Protein AF-A0A9W8Q076-F1 (afdb_monomer_lite)

Structure (mmCIF, N/CA/C/O backbone):
data_AF-A0A9W8Q076-F1
#
_entry.id   AF-A0A9W8Q076-F1
#
loop_
_atom_site.group_PDB
_atom_site.id
_atom_site.type_symbol
_atom_site.label_atom_id
_atom_site.label_alt_id
_atom_site.label_comp_id
_atom_site.label_asym_id
_atom_site.label_entity_id
_atom_site.label_seq_id
_atom_site.pdbx_PDB_ins_code
_atom_site.Cartn_x
_atom_site.Cartn_y
_atom_site.Cartn_z
_atom_site.occupancy
_atom_site.B_iso_or_equiv
_atom_site.auth_seq_id
_atom_site.auth_comp_id
_atom_site.auth_asym_id
_atom_site.auth_atom_id
_atom_site.pdbx_PDB_model_num
ATOM 1 N N . MET A 1 1 ? -6.983 -4.276 9.189 1.00 88.88 1 MET A N 1
ATOM 2 C CA . MET A 1 1 ? -6.551 -3.924 7.811 1.00 88.88 1 MET A CA 1
ATOM 3 C C . MET A 1 1 ? -5.677 -5.028 7.233 1.00 88.88 1 MET A C 1
ATOM 5 O O . MET A 1 1 ? -4.950 -5.669 7.991 1.00 88.88 1 MET A O 1
ATOM 9 N N . LYS A 1 2 ? -5.691 -5.259 5.913 1.00 92.00 2 LYS A N 1
ATOM 10 C CA . LYS A 1 2 ? -4.722 -6.145 5.235 1.00 92.00 2 LYS A CA 1
ATOM 11 C C . LYS A 1 2 ? -4.078 -5.446 4.044 1.00 92.00 2 LYS A C 1
ATOM 13 O O . LYS A 1 2 ? -4.723 -4.653 3.372 1.00 92.00 2 LYS A O 1
ATOM 18 N N . VAL A 1 3 ? -2.815 -5.765 3.772 1.00 94.62 3 VAL A N 1
ATOM 19 C CA . VAL A 1 3 ? -2.086 -5.225 2.619 1.00 94.62 3 VAL A CA 1
ATOM 20 C C . VAL A 1 3 ? -1.348 -6.355 1.912 1.00 94.62 3 VAL A C 1
ATOM 22 O O . VAL A 1 3 ? -0.629 -7.117 2.557 1.00 94.62 3 VAL A O 1
ATOM 25 N N . ILE A 1 4 ? -1.518 -6.457 0.594 1.00 94.94 4 ILE A N 1
ATOM 26 C CA . ILE A 1 4 ? -0.688 -7.307 -0.266 1.00 94.94 4 ILE A CA 1
ATOM 27 C C . ILE A 1 4 ? 0.367 -6.413 -0.908 1.00 94.94 4 ILE A C 1
ATOM 29 O O . ILE A 1 4 ? 0.030 -5.452 -1.596 1.00 94.94 4 ILE A O 1
ATOM 33 N N . LEU A 1 5 ? 1.640 -6.729 -0.678 1.00 94.62 5 LEU A N 1
ATOM 34 C CA . LEU A 1 5 ? 2.761 -6.003 -1.265 1.00 94.62 5 LEU A CA 1
ATOM 35 C C . LEU A 1 5 ? 3.329 -6.767 -2.453 1.00 94.62 5 LEU A C 1
ATOM 37 O O . LEU A 1 5 ? 3.560 -7.974 -2.375 1.00 94.62 5 LEU A O 1
ATOM 41 N N . GLN A 1 6 ? 3.617 -6.043 -3.527 1.00 94.25 6 GLN A N 1
ATOM 42 C CA . GLN A 1 6 ? 4.333 -6.552 -4.686 1.00 94.25 6 GLN A CA 1
ATOM 43 C C . GLN A 1 6 ? 5.577 -5.709 -4.927 1.00 94.25 6 GLN A C 1
ATOM 45 O O . GLN A 1 6 ? 5.493 -4.494 -5.100 1.00 94.25 6 GLN A O 1
ATOM 50 N N . ARG A 1 7 ? 6.741 -6.359 -4.970 1.00 94.38 7 ARG A N 1
ATOM 51 C CA . ARG A 1 7 ? 7.975 -5.725 -5.436 1.00 94.38 7 ARG A CA 1
ATOM 52 C C . ARG A 1 7 ? 7.900 -5.595 -6.952 1.00 94.38 7 ARG A C 1
ATOM 54 O O . ARG A 1 7 ? 7.726 -6.599 -7.640 1.00 94.38 7 ARG A O 1
ATOM 61 N N . VAL A 1 8 ? 8.045 -4.379 -7.459 1.00 94.44 8 VAL A N 1
ATOM 62 C CA . VAL A 1 8 ? 7.856 -4.074 -8.880 1.00 94.44 8 VAL A CA 1
ATOM 63 C C . VAL A 1 8 ? 9.048 -3.314 -9.448 1.00 94.44 8 VAL A C 1
ATOM 65 O O . VAL A 1 8 ? 9.724 -2.562 -8.743 1.00 94.44 8 VAL A O 1
ATOM 68 N N . LEU A 1 9 ? 9.305 -3.505 -10.744 1.00 94.56 9 LEU A N 1
ATOM 69 C CA . LEU A 1 9 ? 10.214 -2.641 -11.506 1.00 94.56 9 LEU A CA 1
ATOM 70 C C . LEU A 1 9 ? 9.520 -1.341 -11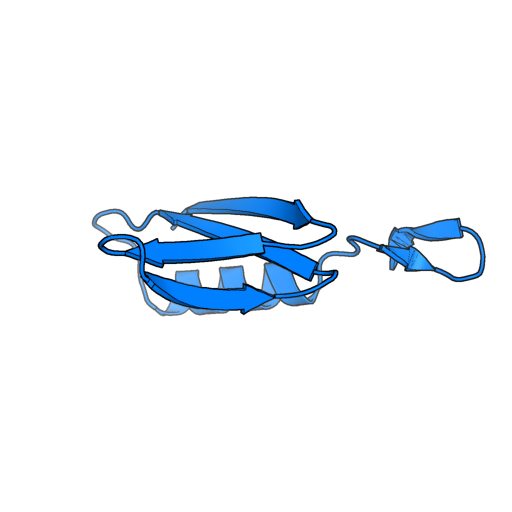.936 1.00 94.56 9 LEU A C 1
ATOM 72 O O . LEU A 1 9 ? 10.178 -0.319 -12.086 1.00 94.56 9 LEU A O 1
ATOM 76 N N . SER A 1 10 ? 8.204 -1.393 -12.129 1.00 96.94 10 SER A N 1
ATOM 77 C CA . SER A 1 10 ? 7.323 -0.244 -12.333 1.00 96.94 10 SER A CA 1
ATOM 78 C C . SER A 1 10 ? 5.873 -0.650 -12.059 1.00 96.94 10 SER A C 1
ATOM 80 O O . SER A 1 10 ? 5.536 -1.835 -12.127 1.00 96.94 10 SER A O 1
ATOM 82 N N . ALA A 1 11 ? 5.020 0.322 -11.746 1.00 97.62 11 ALA A N 1
ATOM 83 C CA . ALA A 1 11 ? 3.570 0.149 -11.674 1.00 97.62 11 ALA A CA 1
ATOM 84 C C . ALA A 1 1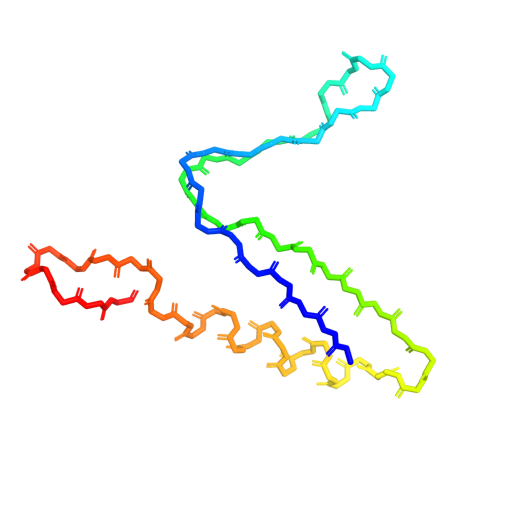1 ? 2.866 1.452 -12.071 1.00 97.62 11 ALA A C 1
ATOM 86 O O . ALA A 1 11 ? 3.433 2.534 -11.918 1.00 97.62 11 ALA A O 1
ATOM 87 N N . SER A 1 12 ? 1.634 1.362 -12.565 1.00 97.62 12 SER A N 1
ATOM 88 C CA . SER A 1 12 ? 0.828 2.525 -12.939 1.00 97.62 12 SER A CA 1
ATOM 89 C C . SER A 1 12 ? -0.658 2.295 -12.689 1.00 97.62 12 SER A C 1
ATOM 91 O O . SER A 1 12 ? -1.129 1.158 -12.621 1.00 97.62 12 SER A O 1
ATOM 93 N N . VAL A 1 13 ? -1.395 3.395 -12.547 1.00 97.50 13 VAL A N 1
ATOM 94 C CA . VAL A 1 13 ? -2.856 3.421 -12.445 1.00 97.50 13 VAL A CA 1
ATOM 95 C C . VAL A 1 13 ? -3.396 4.191 -13.640 1.00 97.50 13 VAL A C 1
ATOM 97 O O . VAL A 1 13 ? -2.956 5.303 -13.926 1.00 97.50 13 VAL A O 1
ATOM 100 N N . THR A 1 14 ? -4.343 3.586 -14.350 1.00 97.88 14 THR A N 1
ATOM 101 C CA . THR A 1 14 ? -4.996 4.164 -15.530 1.00 97.88 14 THR A CA 1
ATOM 102 C C . THR A 1 14 ? -6.504 4.138 -15.317 1.00 97.88 14 THR A C 1
ATOM 104 O O . THR A 1 14 ? -7.042 3.105 -14.919 1.00 97.88 14 THR A O 1
ATOM 107 N N . VAL A 1 15 ? -7.178 5.253 -15.589 1.00 98.06 15 VAL A N 1
ATOM 108 C CA . VAL A 1 15 ? -8.641 5.390 -15.532 1.00 98.06 15 VAL A CA 1
ATOM 109 C C . VAL A 1 15 ? -9.089 5.963 -16.870 1.00 98.06 15 VAL A C 1
ATOM 111 O O . VAL A 1 15 ? -8.455 6.876 -17.381 1.00 98.06 15 VAL A O 1
ATOM 114 N N . ASP A 1 16 ? -10.111 5.378 -17.493 1.00 96.81 16 ASP A N 1
ATOM 115 C CA . ASP A 1 16 ? -10.629 5.825 -18.797 1.00 96.81 16 ASP A CA 1
ATOM 116 C C . ASP A 1 16 ? -9.561 5.992 -19.897 1.00 96.81 16 ASP A C 1
ATOM 118 O O . ASP A 1 16 ? -9.664 6.843 -20.776 1.00 96.81 16 ASP A O 1
ATOM 122 N N . LYS A 1 17 ? -8.550 5.110 -19.887 1.00 95.75 17 LYS A N 1
ATOM 123 C CA . LYS A 1 17 ? -7.376 5.106 -20.789 1.00 95.75 17 LYS A CA 1
ATOM 124 C C . LYS A 1 17 ? -6.378 6.248 -20.562 1.00 95.75 17 LYS A C 1
ATOM 126 O O . LYS A 1 17 ? -5.394 6.326 -21.294 1.00 95.75 17 LYS A O 1
ATOM 131 N N . GLU A 1 18 ? -6.575 7.073 -19.543 1.00 97.12 18 GLU A N 1
ATOM 132 C CA . GLU A 1 18 ? -5.627 8.100 -19.128 1.00 97.12 18 GLU A CA 1
ATOM 133 C C . GLU A 1 18 ? -4.799 7.615 -17.933 1.00 97.12 18 GLU A C 1
ATOM 135 O O . GLU A 1 18 ? -5.326 7.084 -16.950 1.00 97.12 18 GLU A O 1
ATOM 140 N N . MET A 1 19 ? -3.475 7.755 -18.027 1.00 97.06 19 MET A N 1
ATOM 141 C CA . MET A 1 19 ? -2.580 7.403 -16.929 1.00 97.06 19 MET A CA 1
ATOM 142 C C . MET A 1 19 ? -2.676 8.468 -15.837 1.00 97.06 19 MET A C 1
ATOM 144 O O . MET A 1 19 ? -2.293 9.613 -16.048 1.00 97.06 19 MET A O 1
ATOM 148 N N . ILE A 1 20 ? -3.134 8.061 -14.657 1.00 97.94 20 ILE A N 1
ATOM 149 C CA . ILE A 1 20 ? -3.307 8.948 -13.502 1.00 97.94 20 ILE A CA 1
ATOM 150 C C . ILE A 1 20 ? -2.007 9.059 -12.708 1.00 97.94 20 ILE A C 1
ATOM 152 O O . ILE A 1 20 ? -1.631 10.136 -12.251 1.00 97.94 20 ILE A O 1
ATOM 156 N N . SER A 1 21 ? -1.316 7.935 -12.513 1.00 97.31 21 SER A N 1
ATOM 157 C CA . SER A 1 21 ? -0.070 7.897 -11.754 1.00 97.31 21 SER A CA 1
ATOM 158 C C . SER A 1 21 ? 0.800 6.709 -12.142 1.00 97.31 21 SER A C 1
ATOM 160 O O . SER A 1 21 ? 0.325 5.694 -12.659 1.00 97.31 21 SER A O 1
ATOM 162 N N . SER A 1 22 ? 2.097 6.834 -11.873 1.00 97.56 22 SER A N 1
ATOM 163 C CA . SER A 1 22 ? 3.072 5.768 -12.079 1.00 97.56 22 SER A CA 1
ATOM 164 C C . SER A 1 22 ? 4.221 5.865 -11.087 1.00 97.56 22 SER A C 1
ATOM 166 O O . SER A 1 22 ? 4.589 6.960 -10.665 1.00 97.56 22 SER A O 1
ATOM 168 N N . ILE A 1 23 ? 4.821 4.720 -10.780 1.00 97.50 23 ILE A N 1
ATOM 169 C CA . ILE A 1 23 ? 6.048 4.595 -9.996 1.00 97.50 23 ILE A CA 1
ATOM 170 C C . ILE A 1 23 ? 7.095 3.788 -10.775 1.00 97.50 23 ILE A C 1
ATOM 172 O O . ILE A 1 23 ? 6.754 2.931 -11.595 1.00 97.50 23 ILE A O 1
ATOM 176 N N . GLY A 1 24 ? 8.374 4.048 -10.493 1.00 95.75 24 GLY A N 1
ATOM 177 C CA . GLY A 1 24 ? 9.498 3.230 -10.956 1.00 95.75 24 GLY A CA 1
ATOM 178 C C . GLY A 1 24 ? 9.728 1.999 -10.072 1.00 95.75 24 GLY A C 1
ATOM 179 O O . GLY A 1 24 ? 8.786 1.439 -9.506 1.00 95.75 24 GLY A O 1
ATOM 180 N N . LYS A 1 25 ? 10.996 1.587 -9.922 1.00 94.25 25 LYS A N 1
ATOM 181 C CA . LYS A 1 25 ? 11.378 0.473 -9.040 1.00 94.25 25 LYS A CA 1
ATOM 182 C C . LYS A 1 25 ? 10.900 0.771 -7.621 1.00 94.25 25 LYS A C 1
ATOM 184 O O . LYS A 1 25 ? 11.265 1.792 -7.046 1.00 94.25 25 LYS A O 1
ATOM 189 N N . GLY A 1 26 ? 10.090 -0.118 -7.062 1.00 93.50 26 GLY A N 1
ATOM 190 C CA . GLY A 1 26 ? 9.381 0.184 -5.829 1.00 93.50 26 GLY A CA 1
ATOM 191 C C . GLY A 1 26 ? 8.488 -0.953 -5.358 1.00 93.50 26 GLY A C 1
ATOM 192 O O . GLY A 1 26 ? 8.726 -2.130 -5.650 1.00 93.50 26 GLY A O 1
ATOM 193 N N . VAL A 1 27 ? 7.455 -0.576 -4.611 1.00 94.69 27 VAL A N 1
ATOM 194 C CA . VAL A 1 27 ? 6.449 -1.491 -4.072 1.00 94.69 27 VAL A CA 1
ATOM 195 C C . VAL A 1 27 ? 5.071 -0.995 -4.466 1.00 94.69 27 VAL A C 1
ATOM 197 O O . VAL A 1 27 ? 4.737 0.165 -4.237 1.00 94.69 27 VAL A O 1
ATOM 200 N N . LEU A 1 28 ? 4.266 -1.895 -5.018 1.00 95.81 28 LEU A N 1
ATOM 201 C CA . LEU A 1 28 ? 2.834 -1.704 -5.176 1.00 95.81 28 LEU A CA 1
ATOM 202 C C . LEU A 1 28 ? 2.122 -2.325 -3.972 1.00 95.81 28 LEU A C 1
ATOM 204 O O . LEU A 1 28 ? 2.340 -3.496 -3.656 1.00 95.81 28 LEU A O 1
ATOM 208 N N . ALA A 1 29 ? 1.284 -1.542 -3.296 1.00 95.56 29 ALA A N 1
ATOM 209 C CA . ALA A 1 29 ? 0.540 -1.974 -2.120 1.00 95.56 29 ALA A CA 1
ATOM 210 C C . ALA A 1 29 ? -0.961 -2.017 -2.420 1.00 95.56 29 ALA A C 1
ATOM 212 O O . ALA A 1 29 ? -1.592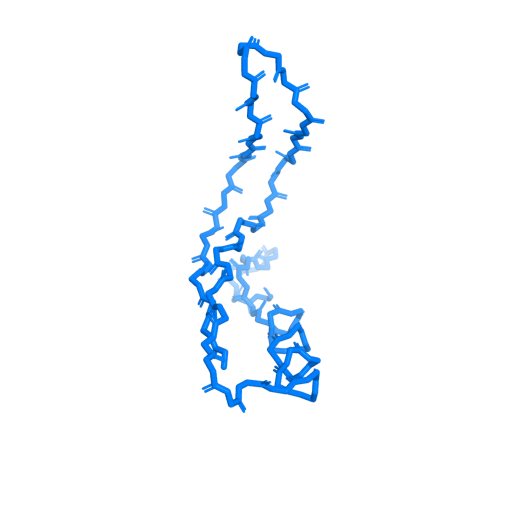 -0.980 -2.619 1.00 95.56 29 ALA A O 1
ATOM 213 N N . PHE A 1 30 ? -1.548 -3.212 -2.401 1.00 95.94 30 PHE A N 1
ATOM 214 C CA . PHE A 1 30 ? -2.997 -3.384 -2.427 1.00 95.94 30 PHE A CA 1
ATOM 215 C C . PHE A 1 30 ? -3.526 -3.408 -0.998 1.00 95.94 30 PHE A C 1
ATOM 217 O O . PHE A 1 30 ? -3.417 -4.421 -0.305 1.00 95.94 30 PHE A O 1
ATOM 224 N N . ALA A 1 31 ? -4.070 -2.279 -0.553 1.00 94.31 31 ALA A N 1
ATOM 225 C CA . ALA A 1 31 ? -4.661 -2.138 0.768 1.00 94.31 31 ALA A CA 1
ATOM 226 C C . ALA A 1 31 ? -6.150 -2.512 0.745 1.00 94.31 31 ALA A C 1
ATOM 228 O O . ALA A 1 31 ? -6.928 -1.962 -0.029 1.00 94.31 31 ALA A O 1
ATOM 229 N N . ALA A 1 32 ? -6.540 -3.432 1.622 1.00 95.06 32 ALA A N 1
ATOM 230 C CA . ALA A 1 32 ? -7.920 -3.809 1.878 1.00 95.06 32 ALA A CA 1
ATOM 231 C C . ALA A 1 32 ? -8.301 -3.388 3.303 1.00 95.06 32 ALA A C 1
ATOM 233 O O . ALA A 1 32 ? -7.648 -3.782 4.278 1.00 95.06 32 ALA A O 1
ATOM 234 N N . VAL A 1 33 ? -9.367 -2.596 3.403 1.00 95.31 33 VAL A N 1
ATOM 235 C CA . VAL A 1 33 ? -9.928 -2.102 4.664 1.00 95.31 33 VAL A 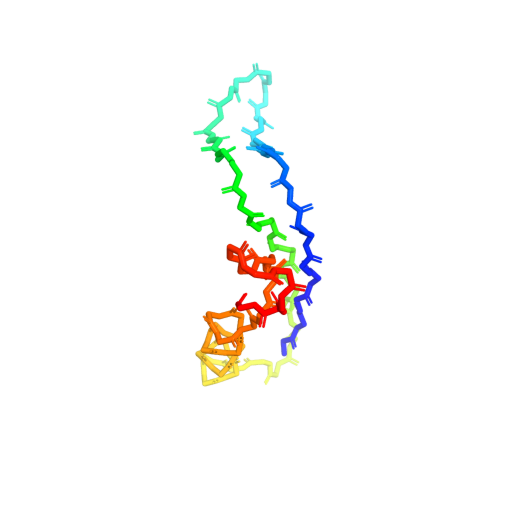CA 1
ATOM 236 C C . VAL A 1 33 ? -11.259 -2.807 4.915 1.00 95.31 33 VAL A C 1
ATOM 238 O O . VAL A 1 33 ? -12.076 -2.937 4.004 1.00 95.31 33 VAL A O 1
ATOM 241 N N . ALA A 1 34 ? -11.461 -3.287 6.136 1.00 94.94 34 ALA A N 1
ATOM 242 C CA . ALA A 1 34 ? -12.653 -3.989 6.592 1.00 94.94 34 ALA A CA 1
ATOM 243 C C . ALA A 1 34 ? -13.323 -3.246 7.767 1.00 94.94 34 ALA A C 1
ATOM 245 O O . ALA A 1 34 ? -12.676 -2.444 8.445 1.00 94.94 34 ALA A O 1
ATOM 246 N N . PRO A 1 35 ? -14.615 -3.508 8.048 1.00 95.00 35 PRO A N 1
ATOM 247 C CA . PRO A 1 35 ? -15.276 -2.961 9.228 1.00 95.00 35 PRO A CA 1
ATOM 248 C C . PRO A 1 35 ? -14.536 -3.343 10.517 1.00 95.00 35 PRO A C 1
ATOM 250 O O . PRO A 1 35 ? -14.243 -4.516 10.739 1.00 95.00 35 PRO A O 1
ATOM 253 N N . GLY A 1 36 ? -14.264 -2.352 11.367 1.00 92.88 36 GLY A N 1
ATOM 254 C CA . GLY A 1 36 ? -13.506 -2.523 12.611 1.00 92.88 36 GLY A CA 1
ATOM 255 C C . GLY A 1 36 ? -12.020 -2.170 12.503 1.00 92.88 36 GLY A C 1
ATOM 256 O O . GLY A 1 36 ? -11.371 -2.018 13.535 1.00 92.88 36 GLY A O 1
ATOM 257 N N . ASP A 1 37 ?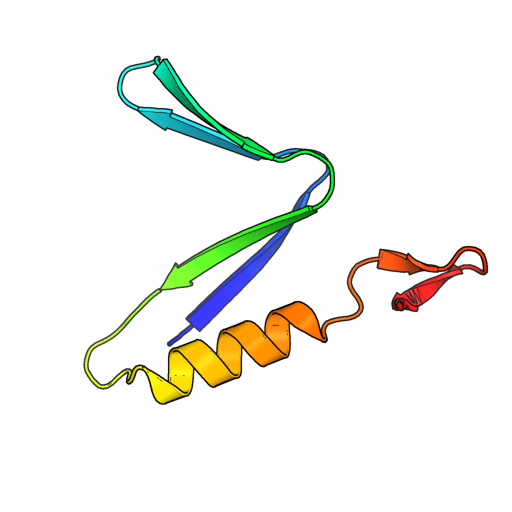 -11.500 -1.971 11.290 1.00 93.62 37 ASP A N 1
ATOM 258 C CA . ASP A 1 37 ? -10.155 -1.434 11.099 1.00 93.62 37 ASP A CA 1
ATOM 259 C C . ASP A 1 37 ? -10.080 0.014 11.603 1.00 93.62 37 ASP A C 1
ATOM 261 O O . ASP A 1 37 ? -11.014 0.802 11.433 1.00 93.62 37 ASP A O 1
ATOM 265 N N . THR A 1 38 ? -8.954 0.378 12.213 1.00 95.69 38 THR A N 1
ATOM 266 C CA . THR A 1 38 ? -8.737 1.720 12.779 1.00 95.69 38 THR A CA 1
ATOM 267 C C . THR A 1 38 ? -7.532 2.401 12.144 1.00 95.69 38 THR A C 1
ATOM 269 O O . THR A 1 38 ? -6.637 1.734 11.624 1.00 95.69 38 THR A O 1
ATOM 272 N N . GLU A 1 39 ? -7.456 3.730 12.237 1.00 94.44 39 GLU A N 1
ATOM 273 C CA . GLU A 1 39 ? -6.288 4.503 11.776 1.00 94.44 39 GLU A CA 1
ATOM 274 C C . GLU A 1 39 ? -4.981 3.989 12.392 1.00 94.44 39 GLU A C 1
ATOM 276 O O . GLU A 1 39 ? -3.981 3.824 11.700 1.00 94.44 39 GLU A O 1
ATOM 281 N N . LYS A 1 40 ? -5.020 3.586 13.669 1.00 95.31 40 LYS A N 1
ATOM 282 C CA . LYS A 1 40 ? -3.876 2.980 14.358 1.00 95.31 40 LYS A CA 1
ATOM 283 C C . LYS A 1 40 ? -3.368 1.716 13.657 1.00 95.31 40 LYS A C 1
ATOM 285 O O . LYS A 1 40 ? -2.165 1.462 13.641 1.00 95.31 40 LYS A O 1
ATOM 290 N N . GLU A 1 41 ? -4.256 0.896 13.097 1.00 92.81 41 GLU A N 1
ATOM 291 C CA . GLU A 1 41 ? -3.840 -0.274 12.320 1.00 92.81 41 GLU A CA 1
ATOM 292 C C . GLU A 1 41 ? -3.187 0.121 10.998 1.00 92.81 41 GLU A C 1
ATOM 294 O O . GLU A 1 41 ? -2.215 -0.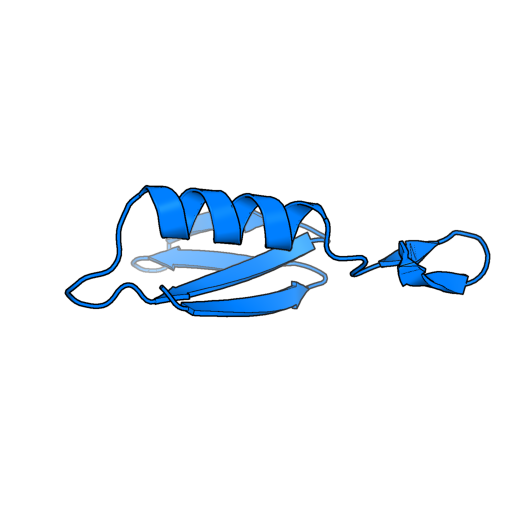521 10.596 1.00 92.81 41 GLU A O 1
ATOM 299 N N . ALA A 1 42 ? -3.687 1.174 10.347 1.00 93.69 42 ALA A N 1
ATOM 300 C CA . ALA A 1 42 ? -3.095 1.705 9.126 1.00 93.69 42 ALA A CA 1
ATOM 301 C C . ALA A 1 42 ? -1.682 2.243 9.378 1.00 93.69 42 ALA A C 1
ATOM 303 O O . ALA A 1 42 ? -0.759 1.866 8.654 1.00 93.69 42 ALA A O 1
ATOM 304 N N . ASP A 1 43 ? -1.478 3.002 10.456 1.00 94.94 43 ASP A N 1
ATOM 305 C CA . ASP A 1 43 ? -0.158 3.502 10.857 1.00 94.94 43 ASP A CA 1
ATOM 306 C C . ASP A 1 43 ? 0.816 2.360 11.157 1.00 94.94 43 ASP A C 1
ATOM 308 O O . ASP A 1 43 ? 1.963 2.351 10.699 1.00 94.94 43 ASP A O 1
ATOM 312 N N . LEU A 1 44 ? 0.353 1.345 11.894 1.00 93.69 44 LEU A N 1
ATOM 313 C CA . LEU A 1 44 ? 1.149 0.156 12.189 1.00 93.69 44 LEU A CA 1
ATOM 314 C C . LEU A 1 44 ? 1.513 -0.615 10.917 1.00 93.69 44 LEU A C 1
ATOM 316 O O . LEU A 1 44 ? 2.629 -1.128 10.819 1.00 93.69 44 LEU A O 1
ATOM 320 N N . MET A 1 45 ? 0.598 -0.718 9.950 1.00 93.81 45 MET A N 1
ATOM 321 C CA . MET A 1 45 ? 0.883 -1.356 8.667 1.00 93.81 45 MET A CA 1
ATOM 322 C C . MET A 1 45 ? 1.870 -0.533 7.848 1.00 93.81 45 MET A C 1
ATOM 324 O O . MET A 1 45 ? 2.861 -1.095 7.391 1.00 93.81 45 MET A O 1
ATOM 328 N N . ALA A 1 46 ? 1.683 0.781 7.729 1.00 92.56 46 ALA A N 1
ATOM 329 C CA . ALA A 1 46 ? 2.602 1.662 7.015 1.00 92.56 46 ALA A CA 1
ATOM 330 C C . ALA A 1 46 ? 4.024 1.584 7.595 1.00 92.56 46 ALA A C 1
ATOM 332 O O . ALA A 1 46 ? 4.987 1.358 6.860 1.00 92.56 46 ALA A O 1
ATOM 333 N N . ALA A 1 47 ? 4.159 1.651 8.924 1.00 94.25 47 ALA A N 1
ATOM 334 C CA . ALA A 1 47 ? 5.444 1.494 9.600 1.00 94.25 47 ALA A CA 1
ATOM 335 C C . ALA A 1 47 ? 6.080 0.116 9.350 1.00 94.25 47 ALA A C 1
ATOM 337 O O . ALA A 1 47 ? 7.301 0.018 9.227 1.00 94.25 47 ALA A O 1
ATOM 338 N N . LYS A 1 48 ? 5.276 -0.955 9.257 1.00 92.00 48 LYS A N 1
ATOM 339 C CA . LYS A 1 48 ? 5.769 -2.290 8.884 1.00 92.00 48 LYS A CA 1
ATOM 340 C C . LYS A 1 48 ? 6.281 -2.313 7.449 1.00 92.00 48 LYS A C 1
ATOM 342 O O . LYS A 1 48 ? 7.388 -2.796 7.247 1.00 92.00 48 LYS A O 1
ATOM 347 N N . VAL A 1 49 ? 5.525 -1.779 6.486 1.00 91.81 49 VAL A N 1
ATOM 348 C CA . VAL A 1 49 ? 5.935 -1.734 5.071 1.00 91.81 49 VAL A CA 1
ATOM 349 C C . VAL A 1 49 ? 7.257 -0.985 4.909 1.00 91.81 49 VAL A C 1
ATOM 351 O O . VAL A 1 49 ? 8.161 -1.490 4.256 1.00 91.81 49 VAL A O 1
ATOM 354 N N . LEU A 1 50 ? 7.409 0.170 5.562 1.00 89.69 50 LEU A N 1
ATOM 355 C CA . LEU A 1 50 ? 8.630 0.983 5.488 1.00 89.69 50 LEU A CA 1
ATOM 356 C C . LEU A 1 50 ? 9.865 0.306 6.099 1.00 89.69 50 LEU A C 1
ATOM 358 O O . LEU A 1 50 ? 10.987 0.640 5.738 1.00 89.69 50 LEU A O 1
ATOM 362 N N . ARG A 1 51 ? 9.672 -0.626 7.036 1.00 90.38 51 ARG A N 1
ATOM 363 C CA . ARG A 1 51 ? 10.757 -1.383 7.681 1.00 90.38 51 ARG A CA 1
ATOM 364 C C . ARG A 1 51 ? 11.035 -2.724 7.003 1.00 90.38 51 ARG A C 1
ATOM 366 O O . ARG A 1 51 ? 11.936 -3.440 7.439 1.00 90.38 51 ARG A O 1
ATOM 373 N N . MET A 1 52 ? 10.238 -3.113 6.006 1.00 88.75 52 MET A N 1
ATOM 374 C CA . MET A 1 52 ? 10.436 -4.379 5.313 1.00 88.75 52 MET A CA 1
ATOM 375 C C . MET A 1 52 ? 11.646 -4.298 4.399 1.00 88.75 52 MET A C 1
ATOM 377 O O . MET A 1 52 ? 11.747 -3.427 3.539 1.00 88.75 52 MET A O 1
ATOM 381 N N . LYS A 1 53 ? 12.511 -5.294 4.562 1.00 86.38 53 LYS A N 1
ATOM 382 C CA . LYS A 1 53 ? 13.734 -5.433 3.797 1.00 86.38 53 LYS A CA 1
ATOM 383 C C . LYS A 1 53 ? 13.482 -6.096 2.442 1.00 86.38 53 LYS A C 1
ATOM 385 O O . LYS A 1 53 ? 13.609 -7.316 2.305 1.00 86.38 53 LYS A O 1
ATOM 390 N N . LEU A 1 54 ? 12.946 -5.328 1.494 1.00 83.44 54 LEU A N 1
ATOM 391 C CA . LEU A 1 54 ? 12.405 -5.836 0.224 1.00 83.44 54 LEU A CA 1
ATOM 392 C C . LEU A 1 54 ? 13.434 -5.851 -0.912 1.00 83.44 54 LEU A C 1
ATOM 394 O O . LEU A 1 54 ? 13.190 -6.482 -1.951 1.00 83.44 54 LEU A O 1
ATOM 398 N N . TRP A 1 55 ? 14.570 -5.182 -0.736 1.00 84.12 55 TRP A N 1
ATOM 399 C CA . TRP A 1 55 ? 15.622 -5.125 -1.740 1.00 84.12 55 TRP A CA 1
ATOM 400 C C . TRP A 1 55 ? 16.876 -5.812 -1.247 1.00 84.12 55 TRP A C 1
ATOM 402 O O . TRP A 1 55 ? 17.059 -6.034 -0.057 1.00 84.12 55 TRP A O 1
ATOM 412 N N . ASP A 1 56 ? 17.701 -6.208 -2.201 1.00 79.81 56 ASP A N 1
ATOM 413 C CA . ASP A 1 56 ? 19.020 -6.722 -1.897 1.00 79.81 56 ASP A CA 1
ATOM 414 C C . ASP A 1 56 ? 19.964 -5.517 -1.745 1.00 79.81 56 ASP A C 1
ATOM 416 O O . ASP A 1 56 ? 19.850 -4.530 -2.479 1.00 79.81 56 ASP A O 1
ATOM 420 N N . ASP A 1 57 ? 20.831 -5.589 -0.749 1.00 73.50 57 ASP A N 1
ATOM 421 C CA . ASP A 1 57 ? 21.925 -4.677 -0.460 1.00 73.50 57 ASP A CA 1
ATOM 422 C C . ASP A 1 57 ? 23.011 -4.856 -1.524 1.00 73.50 57 ASP A C 1
ATOM 424 O O . ASP A 1 57 ? 23.013 -5.849 -2.261 1.00 73.50 57 ASP A O 1
ATOM 428 N N . GLU A 1 58 ? 23.971 -3.939 -1.584 1.00 62.50 58 GLU A N 1
ATOM 429 C CA . GLU A 1 58 ? 25.092 -4.031 -2.525 1.00 62.50 58 GLU A CA 1
ATOM 430 C C . GLU A 1 58 ? 25.925 -5.316 -2.332 1.00 62.50 58 GLU A C 1
ATOM 432 O O . GLU A 1 58 ? 26.536 -5.800 -3.283 1.00 62.50 58 GLU A O 1
ATOM 437 N N . GLU A 1 59 ? 25.873 -5.936 -1.146 1.00 68.81 59 GLU A N 1
ATOM 438 C CA . GLU A 1 59 ? 26.520 -7.221 -0.831 1.00 68.81 59 GLU A CA 1
ATOM 439 C C . GLU A 1 59 ? 25.588 -8.453 -0.934 1.00 68.81 59 GLU A C 1
ATOM 441 O O . GLU A 1 59 ? 25.970 -9.563 -0.562 1.00 68.81 59 GLU A O 1
ATOM 446 N N . GLY A 1 60 ? 24.355 -8.302 -1.434 1.00 58.47 60 GLY A N 1
ATOM 447 C CA . GLY A 1 60 ? 23.412 -9.417 -1.625 1.00 58.47 60 GLY A CA 1
ATOM 448 C C . GLY A 1 60 ? 22.662 -9.874 -0.364 1.00 58.47 60 GLY A C 1
ATOM 449 O O . GLY A 1 60 ? 21.949 -10.879 -0.399 1.00 58.47 60 GLY A O 1
ATOM 450 N N . GLY A 1 61 ? 22.790 -9.150 0.753 1.00 55.25 61 GLY A N 1
ATOM 451 C CA . GLY A 1 61 ? 21.900 -9.286 1.915 1.00 55.25 61 GLY A CA 1
ATOM 452 C C . GLY A 1 61 ? 20.556 -8.598 1.664 1.00 55.25 61 GLY A C 1
ATOM 453 O O . GLY A 1 61 ? 20.486 -7.708 0.842 1.00 55.25 61 GLY A O 1
ATOM 454 N N . LYS A 1 62 ? 19.464 -8.955 2.350 1.00 53.81 62 LYS A N 1
ATOM 455 C CA . LYS A 1 62 ? 18.209 -8.181 2.229 1.00 53.81 62 LYS A CA 1
ATOM 456 C C . LYS A 1 62 ? 18.289 -6.917 3.100 1.00 53.81 62 LYS A C 1
ATOM 458 O O . LYS A 1 62 ? 18.622 -7.048 4.283 1.00 53.81 62 LYS A O 1
ATOM 463 N N . VAL A 1 63 ? 17.947 -5.742 2.557 1.00 59.25 63 VAL A N 1
ATOM 464 C CA . VAL A 1 63 ? 17.804 -4.418 3.215 1.00 59.25 63 VAL A CA 1
ATOM 465 C C . VAL A 1 63 ? 16.431 -3.811 3.034 1.00 59.25 63 VAL A C 1
ATOM 467 O O . VAL A 1 63 ? 15.754 -4.058 2.006 1.00 59.25 63 VAL A O 1
#

pLDDT: mean 90.34, std 10.94, range [53.81, 98.06]

InterPro domains:
  IPR003732 D-aminoacyl-tRNA deacylase DTD [PF02580] (2-60)
  IPR003732 D-aminoacyl-tRNA deacylase DTD [PTHR10472] (1-60)
  IPR023509 D-aminoacyl-tRNA deacylase-like superfamily [G3DSA:3.50.80.10] (1-63)
  IPR023509 D-aminoacyl-tRNA deacylase-like superfamily [SSF69500] (1-60)

Organism: NCBI:txid2494466

Foldseek 3Di:
DDKDKDQDQKDFDDDPNRTPDMDGGDIDIDDDDDPPDDVVVVVVVVVVVVPDQPDADPVRHGD

Radius of gyration: 14.52 Å; chains: 1; bounding box: 42×18×35 Å

Sequence (63 aa):
MKVILQRVLSASVTVDKEMISSIGKGVLAFAAVAPGDTEKEADLMAAKVLRMKLWDDEEGGKV

Secondary structure (DSSP, 8-state):
-EEEEEEES-EEEEETTEEEEEESSEEEEEEE--TT--HHHHHHHHHHHHH---SB-TTSSB-